Protein AF-A0A0R1WKS6-F1 (afdb_monomer)

Structure (mmCIF, N/CA/C/O backbone):
data_AF-A0A0R1WKS6-F1
#
_entry.id   AF-A0A0R1WKS6-F1
#
loop_
_atom_site.group_PDB
_atom_site.id
_atom_site.type_symbol
_atom_site.label_atom_id
_atom_site.label_alt_id
_atom_site.label_comp_id
_atom_site.label_asym_id
_atom_site.label_entity_id
_atom_site.label_seq_id
_atom_site.pdbx_PDB_ins_code
_atom_site.Cartn_x
_atom_site.Cartn_y
_atom_site.Cartn_z
_atom_site.occupancy
_atom_site.B_iso_or_equiv
_atom_site.auth_seq_id
_atom_site.auth_comp_id
_atom_site.auth_asym_id
_atom_site.auth_atom_id
_atom_site.pdbx_PDB_model_num
ATOM 1 N N . MET A 1 1 ? 6.696 -7.284 -13.968 1.00 60.56 1 MET A N 1
ATOM 2 C CA . MET A 1 1 ? 6.856 -8.128 -12.764 1.00 60.56 1 MET A CA 1
ATOM 3 C C . MET A 1 1 ? 7.628 -7.410 -11.665 1.00 60.56 1 MET A C 1
ATOM 5 O O . MET A 1 1 ? 6.995 -6.986 -10.710 1.00 60.56 1 MET A O 1
ATOM 9 N N . ALA A 1 2 ? 8.941 -7.177 -11.791 1.00 80.44 2 ALA A N 1
ATOM 10 C CA . ALA A 1 2 ? 9.757 -6.686 -10.668 1.00 80.44 2 ALA A CA 1
ATOM 11 C C . ALA A 1 2 ? 9.315 -5.326 -10.071 1.00 80.44 2 ALA A C 1
ATOM 13 O O . ALA A 1 2 ? 9.385 -5.131 -8.860 1.00 80.44 2 ALA A O 1
ATOM 14 N N . LEU A 1 3 ? 8.772 -4.419 -10.894 1.00 84.62 3 LEU A N 1
ATOM 15 C CA . LEU A 1 3 ? 8.274 -3.116 -10.438 1.00 84.62 3 LEU A CA 1
ATOM 16 C C . LEU A 1 3 ? 7.111 -3.226 -9.437 1.00 84.62 3 LEU A C 1
ATOM 18 O O . LEU A 1 3 ? 7.118 -2.548 -8.415 1.00 84.62 3 LEU A O 1
ATOM 22 N N . ALA A 1 4 ? 6.129 -4.092 -9.694 1.00 85.19 4 ALA A N 1
ATOM 23 C CA . ALA A 1 4 ? 4.964 -4.243 -8.821 1.00 85.19 4 ALA A CA 1
ATOM 24 C C . ALA A 1 4 ? 5.346 -4.843 -7.461 1.00 85.19 4 ALA A C 1
ATOM 26 O O . ALA A 1 4 ? 4.888 -4.371 -6.422 1.00 85.19 4 ALA A O 1
ATOM 27 N N . TYR A 1 5 ? 6.259 -5.819 -7.455 1.00 85.31 5 TYR A N 1
ATOM 28 C CA . TYR A 1 5 ? 6.840 -6.346 -6.219 1.00 85.31 5 TYR A CA 1
ATOM 29 C C . TYR A 1 5 ? 7.632 -5.282 -5.459 1.00 85.31 5 TYR A C 1
ATOM 31 O O . TYR A 1 5 ? 7.523 -5.211 -4.237 1.00 85.31 5 TYR A O 1
ATOM 39 N N . LYS A 1 6 ? 8.364 -4.410 -6.165 1.00 88.25 6 LYS A N 1
ATOM 40 C CA . LYS A 1 6 ? 9.078 -3.307 -5.519 1.00 88.25 6 LYS A CA 1
ATOM 41 C C . LYS A 1 6 ? 8.123 -2.295 -4.894 1.00 88.25 6 LYS A C 1
ATOM 43 O O . LYS A 1 6 ? 8.354 -1.856 -3.774 1.00 88.25 6 LYS A O 1
ATOM 48 N N . ILE A 1 7 ? 7.036 -1.949 -5.581 1.00 88.06 7 ILE A N 1
ATOM 49 C CA . ILE A 1 7 ? 6.007 -1.053 -5.037 1.00 88.06 7 ILE A CA 1
ATOM 50 C C . ILE A 1 7 ? 5.330 -1.691 -3.818 1.00 88.06 7 ILE A C 1
ATOM 52 O O . ILE A 1 7 ? 5.144 -1.006 -2.815 1.00 88.06 7 ILE A O 1
ATOM 56 N N . ARG A 1 8 ? 5.024 -2.995 -3.857 1.00 88.94 8 ARG A N 1
ATOM 57 C CA . ARG A 1 8 ? 4.513 -3.740 -2.695 1.00 88.94 8 ARG A CA 1
ATOM 58 C C . ARG A 1 8 ? 5.469 -3.640 -1.502 1.00 88.94 8 ARG A C 1
ATOM 60 O O . ARG A 1 8 ? 5.028 -3.275 -0.421 1.00 88.94 8 ARG A O 1
ATOM 67 N N . GLU A 1 9 ? 6.753 -3.938 -1.700 1.00 89.25 9 GLU A N 1
ATOM 68 C CA . GLU A 1 9 ? 7.783 -3.873 -0.649 1.00 89.25 9 GLU A CA 1
ATOM 69 C C . GLU A 1 9 ? 7.885 -2.465 -0.046 1.00 89.25 9 GLU A C 1
ATOM 71 O O . GLU A 1 9 ? 7.901 -2.301 1.168 1.00 89.25 9 GLU A O 1
ATOM 76 N N . LEU A 1 10 ? 7.893 -1.433 -0.894 1.00 89.88 10 LEU A N 1
ATOM 77 C CA . LEU A 1 10 ? 7.941 -0.039 -0.449 1.00 89.88 10 LEU A CA 1
ATOM 78 C C . LEU A 1 10 ? 6.663 0.393 0.280 1.00 89.88 10 LEU A C 1
ATOM 80 O O . LEU A 1 10 ? 6.717 1.317 1.087 1.00 89.88 10 LEU A O 1
ATOM 84 N N . SER A 1 11 ? 5.536 -0.263 -0.001 1.00 88.81 11 SER A N 1
ATOM 85 C CA . SER A 1 11 ? 4.254 0.014 0.650 1.00 88.81 11 SER A CA 1
ATOM 86 C C . SER A 1 11 ? 4.123 -0.632 2.020 1.00 88.81 11 SER A C 1
ATOM 88 O O . SER A 1 11 ? 3.366 -0.120 2.838 1.00 88.81 11 SER A O 1
ATOM 90 N N . ASP A 1 12 ? 4.862 -1.707 2.297 1.00 88.31 12 ASP A N 1
ATOM 91 C CA . ASP A 1 12 ? 4.716 -2.509 3.515 1.00 88.31 12 ASP A CA 1
ATOM 92 C C . ASP A 1 12 ? 4.743 -1.672 4.812 1.00 88.31 12 ASP A C 1
ATOM 94 O O . ASP A 1 12 ? 3.775 -1.754 5.567 1.00 88.31 12 ASP A O 1
ATOM 98 N N . PRO A 1 13 ? 5.694 -0.734 5.029 1.00 89.69 13 PRO A N 1
ATOM 99 C CA . PRO A 1 13 ? 5.746 0.071 6.257 1.00 89.69 13 PRO A CA 1
ATOM 100 C C . PRO A 1 13 ? 4.544 1.000 6.479 1.00 89.69 13 PRO A C 1
ATOM 102 O O . PRO A 1 13 ? 4.381 1.530 7.581 1.00 89.69 13 PRO A O 1
ATOM 105 N N . TYR A 1 14 ? 3.747 1.236 5.433 1.00 90.06 14 TYR A N 1
ATOM 106 C CA . TYR A 1 14 ? 2.575 2.109 5.435 1.00 90.06 14 TYR A CA 1
ATOM 107 C C . TYR A 1 14 ? 1.255 1.329 5.505 1.00 90.06 14 TYR A C 1
ATOM 109 O O . TYR A 1 14 ? 0.209 1.910 5.798 1.00 90.06 14 TYR A O 1
ATOM 117 N N . VAL A 1 15 ? 1.274 0.018 5.247 1.00 88.19 15 VAL A N 1
ATOM 118 C CA . VAL A 1 15 ? 0.074 -0.823 5.304 1.00 88.19 15 VAL A CA 1
ATOM 119 C C . VAL A 1 15 ? -0.255 -1.119 6.768 1.00 8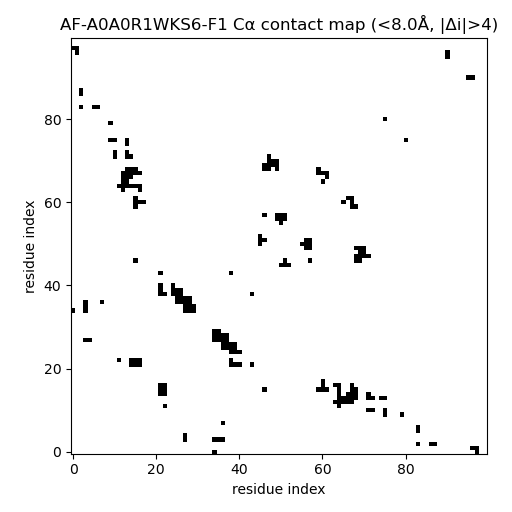8.19 15 VAL A C 1
ATOM 121 O O . VAL A 1 15 ? 0.617 -1.559 7.508 1.00 88.19 15 VAL A O 1
ATOM 124 N N . PRO A 1 16 ? -1.500 -0.950 7.228 1.00 85.31 16 PRO A N 1
ATOM 125 C CA . PRO A 1 16 ? -1.884 -1.341 8.581 1.00 85.31 16 PRO A CA 1
ATOM 126 C C . PRO A 1 16 ? -1.628 -2.825 8.887 1.00 85.31 16 PRO A C 1
ATOM 128 O O . PRO A 1 16 ? -2.135 -3.716 8.200 1.00 85.31 16 PRO A O 1
ATOM 131 N N . PHE A 1 17 ? -0.891 -3.090 9.968 1.00 73.19 17 PHE A N 1
ATOM 132 C CA . PHE A 1 17 ? -0.678 -4.433 10.508 1.00 73.19 17 PHE A CA 1
ATOM 133 C C . PHE A 1 17 ? -1.615 -4.653 11.702 1.00 73.19 17 PHE A C 1
ATOM 135 O O . PHE A 1 17 ? -1.327 -4.213 12.814 1.00 73.19 17 PHE A O 1
ATOM 142 N N . LEU A 1 18 ? -2.761 -5.296 11.464 1.00 63.81 18 LEU A N 1
ATOM 143 C CA . LEU A 1 18 ? -3.703 -5.706 12.510 1.00 63.81 18 LEU A CA 1
ATO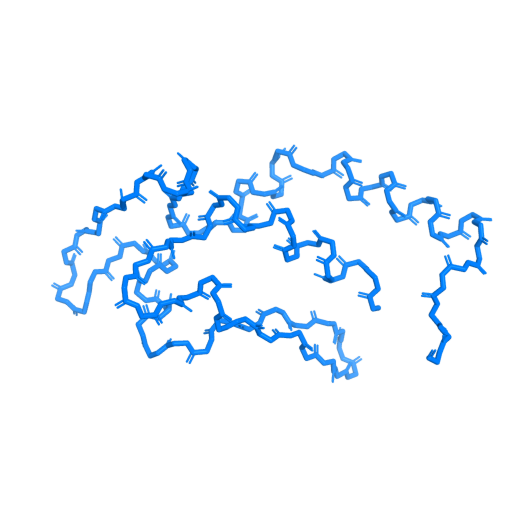M 144 C C . LEU A 1 18 ? -3.840 -7.234 12.511 1.00 63.81 18 LEU A C 1
ATOM 146 O O . LEU A 1 18 ? -3.697 -7.855 11.458 1.00 63.81 18 LEU A O 1
ATOM 150 N N . SER A 1 19 ? -4.136 -7.829 13.670 1.00 49.50 19 SER A N 1
ATOM 151 C CA . SER A 1 19 ? -4.319 -9.274 13.883 1.00 49.50 19 SER A CA 1
ATOM 152 C C . SER A 1 19 ? -5.396 -9.866 12.952 1.00 49.50 19 SER A C 1
ATOM 154 O O . SER A 1 19 ? -6.583 -9.861 13.266 1.00 49.50 19 SER A O 1
ATOM 156 N N . GLY A 1 20 ? -4.953 -10.340 11.779 1.00 55.91 20 GLY A N 1
ATOM 157 C CA . GLY A 1 20 ? -5.770 -10.676 10.597 1.00 55.91 20 GLY A CA 1
ATOM 158 C C . GLY A 1 20 ? -5.106 -10.326 9.247 1.00 55.91 20 GLY A C 1
ATOM 159 O O . GLY A 1 20 ? -5.635 -10.656 8.198 1.00 55.91 20 GLY A O 1
ATOM 160 N N . ASN A 1 21 ? -3.940 -9.670 9.287 1.00 65.38 21 ASN A N 1
ATOM 161 C CA . ASN A 1 21 ? -2.897 -9.503 8.267 1.00 65.38 21 ASN A CA 1
ATOM 162 C C . ASN A 1 21 ? -3.293 -9.036 6.860 1.00 65.38 21 ASN A C 1
ATOM 164 O O . ASN A 1 21 ? -3.049 -9.705 5.861 1.00 65.38 21 ASN A O 1
ATOM 168 N N . LEU A 1 22 ? -3.689 -7.763 6.775 1.00 74.00 22 LEU A N 1
ATOM 169 C CA . LEU A 1 22 ? -3.767 -7.023 5.510 1.00 74.00 22 LEU A CA 1
ATOM 170 C C . LEU A 1 22 ? -2.414 -6.966 4.772 1.00 74.00 22 LEU A C 1
ATOM 172 O O . LEU A 1 22 ? -2.371 -7.168 3.566 1.00 74.00 22 LEU A O 1
ATOM 176 N N . ALA A 1 23 ? -1.312 -6.736 5.495 1.00 71.62 23 ALA A N 1
ATOM 177 C CA . ALA A 1 23 ? 0.043 -6.744 4.931 1.00 71.62 23 ALA A CA 1
ATOM 178 C C . ALA A 1 23 ? 0.533 -8.156 4.547 1.00 71.62 23 ALA A C 1
ATOM 180 O O . ALA A 1 23 ? 1.337 -8.324 3.631 1.00 71.62 23 ALA A O 1
ATOM 181 N N . GLY A 1 24 ? 0.020 -9.187 5.228 1.00 70.31 24 GLY A N 1
ATOM 182 C CA . GLY A 1 24 ? 0.356 -10.587 4.956 1.00 70.31 24 GLY A CA 1
ATOM 183 C C . GLY A 1 24 ? -0.470 -11.216 3.830 1.00 70.31 24 GLY A C 1
ATOM 184 O O . GLY A 1 24 ? 0.010 -12.136 3.174 1.00 70.31 24 GLY A O 1
ATOM 185 N N . HIS A 1 25 ? -1.680 -10.714 3.569 1.00 77.06 25 HIS A N 1
ATOM 186 C CA . HIS A 1 25 ? -2.602 -11.211 2.542 1.00 77.06 25 HIS A CA 1
ATOM 187 C C . HIS A 1 25 ? -2.653 -10.269 1.334 1.00 77.06 25 HIS A C 1
ATOM 189 O O . HIS A 1 25 ? -3.702 -9.747 0.944 1.00 77.06 25 HIS A O 1
ATOM 195 N N . VAL A 1 26 ? -1.472 -10.060 0.749 1.00 83.19 26 VAL A N 1
ATOM 196 C CA . VAL A 1 26 ? -1.284 -9.262 -0.464 1.00 83.19 26 VAL A CA 1
ATOM 197 C C . VAL A 1 26 ? -0.925 -10.176 -1.623 1.00 83.19 26 VAL A C 1
ATOM 199 O O . VAL A 1 26 ? 0.057 -10.917 -1.548 1.00 83.19 26 VAL A O 1
ATOM 202 N N . SER A 1 27 ? -1.675 -10.083 -2.716 1.00 85.38 27 SER A N 1
ATOM 203 C CA . SER A 1 27 ? -1.338 -10.737 -3.979 1.00 85.38 27 SER A CA 1
ATOM 204 C C . SER A 1 27 ? -0.974 -9.702 -5.037 1.00 85.38 27 SER A C 1
ATOM 206 O O . SER A 1 27 ? -1.476 -8.578 -5.032 1.00 85.38 27 SER A O 1
ATOM 208 N N . VAL A 1 28 ? -0.078 -10.076 -5.948 1.00 86.06 28 VAL A N 1
ATOM 209 C CA . VAL A 1 28 ? 0.224 -9.282 -7.142 1.00 86.06 28 VAL A CA 1
ATOM 210 C C . VAL A 1 28 ? -0.311 -10.051 -8.342 1.00 86.06 28 VAL A C 1
ATOM 212 O O . VAL A 1 28 ? 0.241 -11.091 -8.701 1.00 86.06 28 VAL A O 1
ATOM 215 N N . ASN A 1 29 ? -1.393 -9.552 -8.932 1.00 86.56 29 ASN A N 1
ATOM 216 C CA . ASN A 1 29 ? -2.021 -10.146 -10.109 1.00 86.56 29 ASN A CA 1
ATOM 217 C C . ASN A 1 29 ? -1.597 -9.392 -11.368 1.00 86.56 29 ASN A C 1
ATOM 219 O O . ASN A 1 29 ? -1.219 -8.225 -11.299 1.00 86.56 29 ASN A O 1
ATOM 223 N N . HIS A 1 30 ? -1.675 -10.056 -12.516 1.00 83.06 30 HIS A N 1
ATOM 224 C CA . HIS A 1 30 ? -1.319 -9.470 -13.801 1.00 83.06 30 HIS A CA 1
ATOM 225 C C . HIS A 1 30 ? -2.426 -9.735 -14.810 1.00 83.06 30 HIS A C 1
ATOM 227 O O . HIS A 1 30 ? -2.945 -10.849 -14.872 1.00 83.06 30 HIS A O 1
ATOM 233 N N . ASP A 1 31 ? -2.759 -8.714 -15.584 1.00 85.06 31 ASP A N 1
ATOM 234 C CA . ASP A 1 31 ? -3.662 -8.798 -16.724 1.00 85.06 31 ASP A CA 1
ATOM 235 C C . ASP A 1 31 ? -3.129 -7.936 -17.881 1.00 85.06 31 ASP A C 1
ATOM 237 O O . ASP A 1 31 ? -2.029 -7.380 -17.806 1.00 85.06 31 ASP A O 1
ATOM 241 N N . ASP A 1 32 ? -3.918 -7.817 -18.947 1.00 81.62 32 ASP A N 1
ATOM 242 C CA . ASP A 1 32 ? -3.565 -7.057 -20.152 1.00 81.62 32 ASP A CA 1
ATOM 243 C C . ASP A 1 32 ? -3.383 -5.548 -19.895 1.00 81.62 32 ASP A C 1
ATOM 245 O O . ASP A 1 32 ? -2.815 -4.837 -20.724 1.00 81.62 32 ASP A O 1
ATOM 249 N N . THR A 1 33 ? -3.849 -5.040 -18.749 1.00 80.44 33 THR A N 1
ATOM 250 C CA . THR A 1 33 ? -3.742 -3.625 -18.361 1.00 80.44 33 THR A CA 1
ATOM 251 C C . THR A 1 33 ? -2.540 -3.343 -17.462 1.00 80.44 33 THR A C 1
ATOM 253 O O . THR A 1 33 ? -2.107 -2.193 -17.357 1.00 80.44 33 THR A O 1
ATOM 256 N N . GLY A 1 34 ? -1.962 -4.375 -16.840 1.00 80.81 34 GLY A N 1
ATOM 257 C CA . GLY A 1 34 ? -0.757 -4.253 -16.033 1.00 80.81 34 GLY A CA 1
ATOM 258 C C . GLY A 1 34 ? -0.739 -5.144 -14.796 1.00 80.81 34 GLY A C 1
ATOM 259 O O . GLY A 1 34 ? -1.326 -6.222 -14.748 1.00 80.81 34 GLY A O 1
ATOM 260 N N . ALA A 1 35 ? 0.016 -4.698 -13.791 1.00 85.62 35 ALA A N 1
ATOM 261 C CA . ALA A 1 35 ? 0.161 -5.385 -12.515 1.00 85.62 35 ALA A CA 1
ATOM 262 C C . ALA A 1 35 ? -0.698 -4.714 -11.438 1.00 85.62 35 ALA A C 1
ATOM 264 O O . ALA A 1 35 ? -0.637 -3.497 -11.260 1.00 85.62 35 ALA A O 1
ATOM 265 N N . HIS A 1 36 ? -1.421 -5.519 -10.668 1.00 84.94 36 HIS A N 1
ATOM 266 C CA . HIS A 1 36 ? -2.357 -5.081 -9.638 1.00 84.94 36 HIS A CA 1
ATOM 267 C C . HIS A 1 36 ? -1.919 -5.609 -8.276 1.00 84.94 36 HIS A C 1
ATOM 269 O O . HIS A 1 36 ? -1.781 -6.817 -8.096 1.00 84.94 36 HIS A O 1
ATOM 275 N N . ILE A 1 37 ? -1.717 -4.713 -7.308 1.00 87.62 37 ILE A N 1
ATOM 276 C CA . ILE A 1 37 ? -1.456 -5.076 -5.909 1.00 87.62 37 ILE A CA 1
ATOM 277 C C . ILE A 1 37 ? -2.805 -5.148 -5.195 1.00 87.62 37 ILE A C 1
ATOM 279 O O . ILE A 1 37 ? -3.485 -4.134 -5.043 1.00 87.62 37 ILE A O 1
ATOM 283 N N . ILE A 1 38 ? -3.197 -6.345 -4.771 1.00 87.06 38 ILE A N 1
ATOM 284 C CA . ILE A 1 38 ? -4.516 -6.618 -4.204 1.00 87.06 38 ILE A CA 1
ATOM 285 C C . ILE A 1 38 ? -4.372 -6.923 -2.719 1.00 87.06 38 ILE A C 1
ATOM 287 O O . ILE A 1 38 ? -3.655 -7.841 -2.325 1.00 87.06 38 ILE A O 1
ATOM 291 N N . TYR A 1 39 ? -5.112 -6.173 -1.909 1.00 86.50 39 TYR A N 1
ATOM 292 C CA . TYR A 1 39 ? -5.269 -6.402 -0.478 1.00 86.50 39 TYR A CA 1
ATOM 293 C C . TYR A 1 39 ? -6.618 -7.093 -0.249 1.00 86.50 39 TYR A C 1
ATOM 295 O O . TYR A 1 39 ? -7.662 -6.442 -0.268 1.00 86.50 39 TYR A O 1
ATOM 303 N N . GLY A 1 40 ? -6.602 -8.422 -0.108 1.00 81.75 40 GLY A N 1
ATOM 304 C CA . GLY A 1 40 ? -7.800 -9.272 -0.235 1.0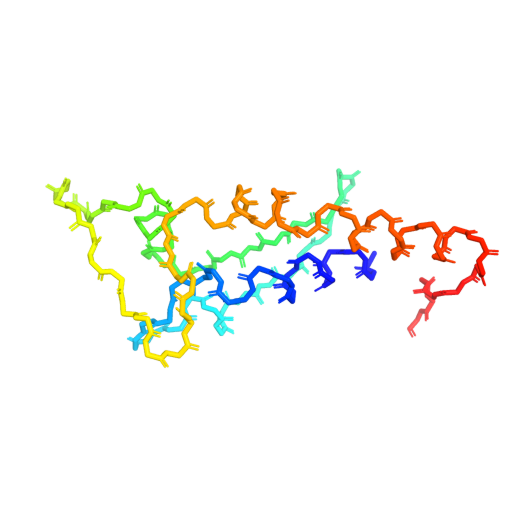0 81.75 40 GLY A CA 1
ATOM 305 C C . GLY A 1 40 ? -8.731 -9.315 0.980 1.00 81.75 40 GLY A C 1
ATOM 306 O O . GLY A 1 40 ? -9.798 -9.927 0.923 1.00 81.75 40 GLY A O 1
ATOM 307 N N . GLU A 1 41 ? -8.352 -8.680 2.086 1.00 84.81 41 GLU A N 1
ATOM 308 C CA . GLU A 1 41 ? -9.140 -8.722 3.314 1.00 84.81 41 GLU A CA 1
ATOM 309 C C . GLU A 1 41 ? -10.470 -7.980 3.182 1.00 84.81 41 GLU A C 1
ATOM 311 O O . GLU A 1 41 ? -10.541 -6.865 2.664 1.00 84.81 41 GLU A O 1
ATOM 316 N N . LYS A 1 42 ? -11.539 -8.551 3.756 1.00 82.06 42 LYS A N 1
ATOM 317 C CA . LYS A 1 42 ? -12.898 -7.963 3.724 1.00 82.06 42 LYS A CA 1
ATOM 318 C C . LYS A 1 42 ? -12.937 -6.538 4.284 1.00 82.06 42 LYS A C 1
ATOM 320 O O . LYS A 1 42 ? -13.752 -5.713 3.872 1.00 82.06 42 LYS A O 1
ATOM 325 N N . TYR A 1 43 ? -12.052 -6.248 5.234 1.00 82.75 43 TYR A N 1
ATOM 326 C CA . TYR A 1 43 ? -11.919 -4.941 5.865 1.00 82.75 43 TYR A CA 1
ATOM 327 C C . TYR A 1 43 ? -10.866 -4.038 5.201 1.00 82.75 43 TYR A C 1
ATOM 329 O O . TYR A 1 43 ? -10.693 -2.902 5.636 1.00 82.75 43 TYR A O 1
ATOM 337 N N . GLY A 1 44 ? -10.172 -4.499 4.156 1.00 84.81 44 GLY A N 1
ATOM 338 C CA . GLY A 1 44 ? -9.081 -3.764 3.513 1.00 84.81 44 GLY A CA 1
ATOM 339 C C . GLY A 1 44 ? -9.508 -2.399 2.978 1.00 84.81 44 GLY A C 1
ATOM 340 O O . GLY A 1 44 ? -8.792 -1.423 3.165 1.00 84.81 44 GLY A O 1
ATOM 341 N N . HIS A 1 45 ? -10.717 -2.290 2.419 1.00 87.25 45 HIS A N 1
ATOM 342 C CA . HIS A 1 45 ? -11.241 -1.002 1.952 1.00 87.25 45 HIS A CA 1
ATOM 343 C C . HIS A 1 45 ? -11.493 0.003 3.093 1.00 87.25 45 HIS A C 1
ATOM 345 O O . HIS A 1 45 ? -11.232 1.191 2.930 1.00 87.25 45 HIS A O 1
ATOM 351 N N . TYR A 1 46 ? -11.950 -0.459 4.264 1.00 89.31 46 TYR A N 1
ATOM 352 C CA . TYR A 1 46 ? -12.126 0.387 5.450 1.00 89.31 46 TYR A CA 1
ATOM 353 C C . TYR A 1 46 ? -10.776 0.895 5.960 1.00 89.31 46 TYR A C 1
ATOM 355 O O . TYR A 1 46 ? -10.640 2.075 6.271 1.00 89.31 46 TYR A O 1
ATOM 363 N N . GLN A 1 47 ? -9.764 0.022 5.975 1.00 88.94 47 GLN A N 1
ATOM 364 C CA . GLN A 1 47 ? -8.391 0.384 6.331 1.00 88.94 47 GLN A CA 1
ATOM 365 C C . GLN A 1 47 ? -7.781 1.361 5.322 1.00 88.94 47 GLN A C 1
ATOM 367 O O 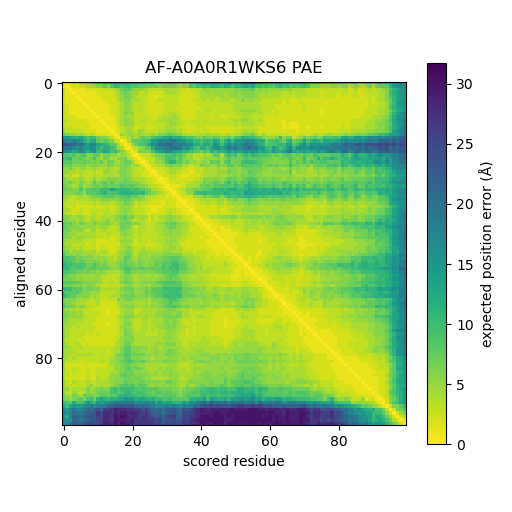. GLN A 1 47 ? -7.100 2.297 5.712 1.00 88.94 47 GLN A O 1
ATOM 372 N N . TYR A 1 48 ? -8.042 1.188 4.025 1.00 90.00 48 TYR A N 1
ATOM 373 C CA . TYR A 1 48 ? -7.556 2.119 3.007 1.00 90.00 48 TYR A CA 1
ATOM 374 C C . TYR A 1 48 ? -8.194 3.504 3.163 1.00 90.00 48 TYR A C 1
ATOM 376 O O . TYR A 1 48 ? -7.495 4.512 3.139 1.00 90.00 48 TYR A O 1
ATOM 384 N N . ASN A 1 49 ? -9.506 3.561 3.399 1.00 90.50 49 ASN A N 1
ATOM 385 C CA . ASN A 1 49 ? -10.226 4.824 3.561 1.00 90.50 49 ASN A CA 1
ATOM 386 C C . ASN A 1 49 ? -10.014 5.478 4.937 1.00 90.50 49 ASN A C 1
ATOM 388 O O . ASN A 1 49 ? -10.239 6.675 5.086 1.00 90.50 49 ASN A O 1
ATOM 392 N N . GLY A 1 50 ? -9.604 4.710 5.947 1.00 90.00 50 GLY A N 1
ATOM 393 C CA . GLY A 1 50 ? -9.428 5.168 7.326 1.00 90.00 50 GLY A CA 1
ATOM 394 C C . GLY A 1 50 ? -10.688 5.355 8.141 1.00 90.00 50 GLY A C 1
ATOM 395 O O . GLY A 1 50 ? -10.650 6.009 9.181 1.00 90.00 50 GLY A O 1
ATOM 396 N N . PHE A 1 51 ? -11.773 4.712 7.725 1.00 91.12 51 PHE A N 1
ATOM 397 C CA . PHE A 1 51 ? -13.035 4.715 8.446 1.00 91.12 51 PHE A CA 1
ATOM 398 C C . PHE A 1 51 ? -13.536 3.288 8.614 1.00 91.12 51 PHE A C 1
ATOM 400 O O . PHE A 1 51 ? -13.554 2.504 7.668 1.00 91.12 51 PHE A O 1
ATOM 407 N N . SER A 1 52 ? -13.967 2.953 9.827 1.00 87.56 52 SER A N 1
ATOM 408 C CA . SER A 1 52 ? -14.665 1.703 10.123 1.00 87.56 52 SER A CA 1
ATOM 409 C C . SER A 1 52 ? -15.977 1.606 9.339 1.00 87.56 52 SER A C 1
ATOM 411 O O . SER A 1 52 ? -16.495 2.600 8.829 1.00 87.56 52 SER A O 1
ATOM 413 N N . LYS A 1 53 ? -16.593 0.420 9.334 1.00 85.62 53 LYS A N 1
ATOM 414 C CA . LYS A 1 53 ? -17.924 0.205 8.742 1.00 85.62 53 LYS A CA 1
ATOM 415 C C . LYS A 1 53 ? -18.996 1.185 9.244 1.00 85.62 53 LYS A C 1
ATOM 417 O O . LYS A 1 53 ? -19.928 1.488 8.509 1.00 85.62 53 LYS A O 1
ATOM 422 N N . ASN A 1 54 ? -18.849 1.687 10.468 1.00 89.50 54 ASN A N 1
ATOM 423 C CA . ASN A 1 54 ? -19.794 2.614 11.090 1.00 89.50 54 ASN A CA 1
ATOM 424 C C . ASN A 1 54 ? -19.438 4.092 10.841 1.00 89.50 54 ASN A C 1
ATOM 426 O O . ASN A 1 54 ? -20.054 4.967 11.436 1.00 89.50 54 ASN A O 1
ATOM 430 N N . GLY A 1 55 ? -18.427 4.382 10.015 1.00 88.94 55 GLY A N 1
ATOM 431 C CA . GLY A 1 55 ? -17.979 5.745 9.713 1.00 88.94 55 GLY A CA 1
ATOM 432 C C . GLY A 1 55 ? -17.050 6.363 10.762 1.00 88.94 55 GLY A C 1
ATOM 433 O O . GLY A 1 55 ? -16.609 7.493 10.588 1.00 88.94 55 GLY A O 1
ATOM 434 N N . ASN A 1 56 ? -16.708 5.638 11.831 1.00 90.62 56 ASN A N 1
ATOM 435 C CA . ASN A 1 56 ? -15.754 6.135 12.826 1.00 90.62 56 ASN A CA 1
ATOM 436 C C . ASN A 1 56 ? -14.318 6.064 12.286 1.00 90.62 56 ASN A C 1
ATOM 438 O O . ASN A 1 56 ? -13.980 5.026 11.701 1.00 90.62 56 ASN A O 1
ATOM 442 N N . PRO A 1 57 ? -13.473 7.086 12.517 1.00 90.62 57 PRO A N 1
ATOM 443 C CA . PRO A 1 57 ? -12.060 7.054 12.156 1.00 90.62 57 PRO A CA 1
ATOM 444 C C . PRO A 1 57 ? -11.338 5.844 12.755 1.00 90.62 57 PRO A C 1
ATOM 446 O O . PRO A 1 57 ? -11.580 5.465 13.902 1.00 90.62 57 PRO A O 1
ATOM 449 N N . LEU A 1 58 ? -10.449 5.237 11.974 1.00 88.00 58 LEU A N 1
ATOM 450 C CA . LEU A 1 58 ? -9.601 4.143 12.435 1.00 88.00 58 LEU A CA 1
ATOM 451 C C . LEU A 1 58 ? -8.329 4.688 13.082 1.00 88.00 58 LEU A C 1
ATOM 453 O O . LEU A 1 58 ? -7.697 5.611 12.571 1.00 88.00 58 LEU A O 1
ATOM 457 N N . HIS A 1 59 ? -7.940 4.085 14.204 1.00 86.06 59 HIS A N 1
ATOM 458 C CA . HIS A 1 59 ? -6.653 4.332 14.842 1.00 86.06 59 HIS A CA 1
ATOM 459 C C . HIS A 1 59 ? -5.704 3.192 14.485 1.00 86.06 59 HIS A C 1
ATOM 461 O O . HIS A 1 59 ? -5.968 2.031 14.802 1.00 86.06 59 HIS A O 1
ATOM 467 N N . TYR A 1 60 ? -4.607 3.529 13.816 1.00 85.31 60 TYR A N 1
ATOM 468 C CA . TYR A 1 60 ? -3.629 2.557 13.348 1.00 85.31 60 TYR A CA 1
ATOM 469 C C . TYR A 1 60 ? -2.574 2.295 14.408 1.00 85.31 60 TYR A C 1
ATOM 471 O O . TYR A 1 60 ? -1.989 3.219 14.972 1.00 85.31 60 TYR A O 1
ATOM 479 N N . THR A 1 61 ? -2.298 1.021 14.655 1.00 81.69 61 THR A N 1
ATOM 480 C CA . THR A 1 61 ? -1.160 0.610 15.470 1.00 81.69 61 THR A CA 1
ATOM 481 C C . THR A 1 61 ? 0.124 0.755 14.667 1.00 81.69 61 THR A C 1
ATOM 483 O O . THR A 1 61 ? 0.260 0.170 13.593 1.00 81.69 61 THR A O 1
ATOM 486 N N . THR A 1 62 ? 1.089 1.483 15.217 1.00 83.81 62 THR A N 1
ATOM 487 C CA . THR A 1 62 ? 2.381 1.770 14.576 1.00 83.81 62 THR A CA 1
ATOM 488 C C . THR A 1 62 ? 3.527 0.907 15.110 1.00 83.81 62 THR A C 1
ATOM 490 O O . THR A 1 62 ? 4.685 1.129 14.774 1.00 83.81 62 THR A O 1
ATOM 493 N N . THR A 1 63 ? 3.220 -0.104 15.932 1.00 83.75 63 THR A N 1
ATOM 494 C CA . THR A 1 63 ? 4.211 -0.970 16.593 1.00 83.75 63 THR A CA 1
ATOM 495 C C . THR A 1 63 ? 5.085 -1.746 15.608 1.00 83.75 63 THR A C 1
ATOM 497 O O . THR A 1 63 ? 6.283 -1.875 15.832 1.00 83.75 63 THR A O 1
ATOM 500 N N . HIS A 1 64 ? 4.496 -2.259 14.525 1.00 82.06 64 HIS A N 1
ATOM 501 C CA . HIS A 1 64 ? 5.223 -3.004 13.491 1.00 82.06 64 HIS A CA 1
ATOM 502 C C . HIS A 1 64 ? 5.488 -2.142 12.260 1.00 82.06 64 HIS A C 1
ATOM 504 O O . HIS A 1 64 ? 6.596 -2.141 11.733 1.00 82.06 64 HIS A O 1
ATOM 510 N N . HIS A 1 65 ? 4.480 -1.387 11.826 1.00 86.38 65 HIS A N 1
ATOM 511 C CA . HIS A 1 65 ? 4.529 -0.529 10.649 1.00 86.38 65 HIS A CA 1
ATOM 512 C C . HIS A 1 65 ? 4.417 0.931 11.111 1.00 86.38 65 HIS A C 1
ATOM 514 O O . HIS A 1 65 ? 3.308 1.430 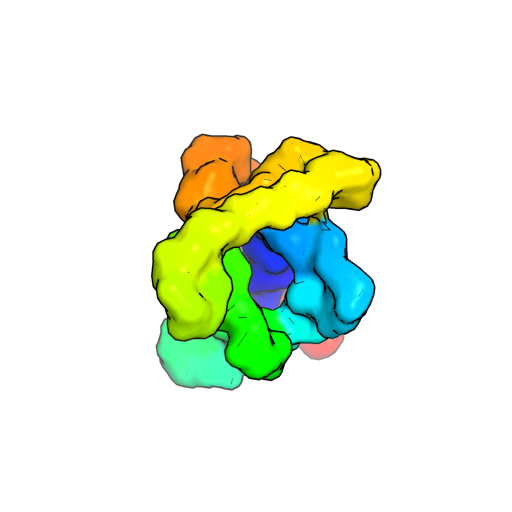11.314 1.00 86.38 65 HIS A O 1
ATOM 520 N N . PRO A 1 66 ? 5.548 1.624 11.349 1.00 86.19 66 PRO A N 1
ATOM 521 C CA . PRO A 1 66 ? 5.547 2.939 11.991 1.00 86.19 66 PRO A CA 1
ATOM 522 C C . PRO A 1 66 ? 4.882 4.033 11.150 1.00 86.19 66 PRO A C 1
ATOM 524 O O . PRO A 1 66 ? 4.520 5.077 11.686 1.00 86.19 66 PRO A O 1
ATOM 527 N N . LEU A 1 67 ? 4.707 3.794 9.847 1.00 89.56 67 LEU A N 1
ATOM 528 C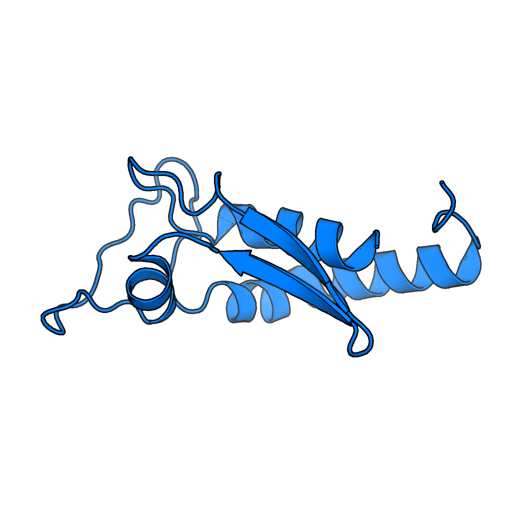 CA . LEU A 1 67 ? 4.079 4.717 8.904 1.00 89.56 67 LEU A CA 1
ATOM 529 C C . LEU A 1 67 ? 2.654 4.279 8.529 1.00 89.56 67 LEU A C 1
ATOM 531 O O . LEU A 1 67 ? 2.092 4.800 7.566 1.00 89.56 6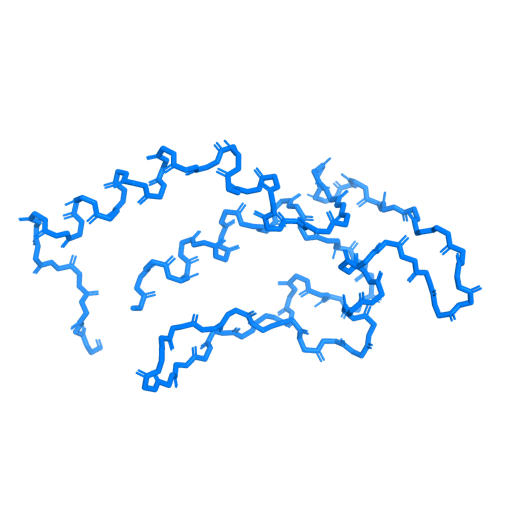7 LEU A O 1
ATOM 535 N N . ALA A 1 68 ? 2.079 3.321 9.268 1.00 89.19 68 ALA A N 1
ATOM 536 C CA . ALA A 1 68 ? 0.754 2.783 9.003 1.00 89.19 68 ALA A CA 1
ATOM 537 C C . ALA A 1 68 ? -0.319 3.878 8.999 1.00 89.19 68 ALA A C 1
ATOM 539 O O . ALA A 1 68 ? -0.462 4.637 9.960 1.00 89.19 68 ALA A O 1
ATOM 540 N N . GLY A 1 69 ? -1.108 3.924 7.929 1.00 89.12 69 GLY A N 1
ATOM 541 C CA . GLY A 1 69 ? -2.161 4.920 7.777 1.00 89.12 69 GLY A CA 1
ATOM 542 C C . GLY A 1 69 ? -3.094 4.638 6.601 1.00 89.12 69 GLY A C 1
ATOM 543 O O . GLY A 1 69 ? -2.881 3.678 5.857 1.00 89.12 69 GLY A O 1
ATOM 544 N N . PRO A 1 70 ? -4.134 5.471 6.418 1.00 91.25 70 PRO A N 1
ATOM 545 C CA . PRO A 1 70 ? -5.029 5.360 5.275 1.00 91.25 70 PRO A CA 1
ATOM 546 C C . PRO A 1 70 ? -4.306 5.774 3.992 1.00 91.25 70 PRO A C 1
ATOM 548 O O . PRO A 1 70 ? -3.304 6.489 4.032 1.00 91.25 70 PRO A O 1
ATOM 551 N N . ASN A 1 71 ? -4.857 5.382 2.843 1.00 92.06 71 ASN A N 1
ATOM 552 C CA . ASN A 1 71 ? -4.358 5.743 1.517 1.00 92.06 71 ASN A CA 1
ATOM 553 C C . ASN A 1 71 ? -2.848 5.515 1.362 1.00 92.06 71 ASN A C 1
ATOM 555 O O . ASN A 1 71 ? -2.164 6.328 0.747 1.00 92.06 71 ASN A O 1
ATOM 559 N N . TRP A 1 72 ? -2.320 4.423 1.923 1.00 89.25 72 TRP A N 1
ATOM 560 C CA . TRP A 1 72 ? -0.880 4.175 2.079 1.00 89.25 72 TRP A CA 1
ATOM 561 C C . TRP A 1 72 ? -0.066 4.217 0.776 1.00 89.25 72 TRP A C 1
ATOM 563 O O . TRP A 1 72 ? 1.144 4.406 0.815 1.00 89.25 72 TRP A O 1
ATOM 573 N N . ILE A 1 73 ? -0.708 4.115 -0.387 1.00 88.75 73 ILE A N 1
ATOM 574 C CA . ILE A 1 73 ? -0.059 4.286 -1.692 1.00 88.75 73 ILE A CA 1
ATOM 575 C C . ILE A 1 73 ? 0.375 5.741 -1.945 1.00 88.75 73 ILE A C 1
ATOM 577 O O . ILE A 1 73 ? 1.408 5.972 -2.571 1.00 88.75 73 ILE A O 1
ATOM 581 N N . GLU A 1 74 ? -0.363 6.733 -1.453 1.00 90.31 74 GLU A N 1
ATOM 582 C CA . GLU A 1 74 ? -0.022 8.148 -1.633 1.00 90.31 74 GLU A CA 1
ATOM 583 C C . GLU A 1 74 ? 1.280 8.565 -0.924 1.00 90.31 74 GLU A C 1
ATOM 585 O O . GLU A 1 74 ? 2.154 9.138 -1.585 1.00 90.31 74 GLU A O 1
ATOM 590 N N . PRO A 1 75 ? 1.509 8.251 0.368 1.00 90.00 75 PRO A N 1
ATOM 591 C CA . PRO A 1 75 ? 2.795 8.537 0.990 1.00 90.00 75 PRO A CA 1
ATOM 592 C C . PRO A 1 75 ? 3.934 7.716 0.369 1.00 90.00 75 PRO A C 1
ATOM 594 O O . PRO A 1 75 ? 5.033 8.242 0.235 1.00 90.00 75 PRO A O 1
ATOM 597 N N . VAL A 1 76 ? 3.686 6.496 -0.125 1.00 90.00 76 VAL A N 1
ATOM 598 C CA . VAL A 1 76 ? 4.693 5.727 -0.886 1.00 90.00 76 VAL A CA 1
ATOM 599 C C . VAL A 1 76 ? 5.095 6.455 -2.163 1.00 90.00 76 VAL A C 1
ATOM 601 O O . VAL A 1 76 ? 6.286 6.575 -2.450 1.00 90.00 76 VAL A O 1
ATOM 604 N N . LYS A 1 77 ? 4.132 6.986 -2.928 1.00 88.62 77 LYS A N 1
ATOM 605 C CA . LYS A 1 77 ? 4.434 7.806 -4.109 1.00 88.62 77 LYS A CA 1
ATOM 606 C C . LYS A 1 77 ? 5.272 9.019 -3.722 1.00 88.62 77 LYS A C 1
ATOM 608 O O . LYS A 1 77 ? 6.259 9.293 -4.389 1.00 88.62 77 LYS A O 1
ATOM 613 N N . ARG A 1 78 ? 4.923 9.720 -2.644 1.00 89.12 78 ARG A N 1
ATOM 614 C CA . ARG A 1 78 ? 5.678 10.890 -2.174 1.00 89.12 78 ARG A CA 1
ATOM 615 C C . ARG A 1 78 ? 7.111 10.531 -1.763 1.00 89.12 78 ARG A C 1
ATOM 617 O O . ARG A 1 78 ? 8.051 11.200 -2.182 1.00 89.12 78 ARG A O 1
ATOM 624 N N . ASP A 1 79 ? 7.278 9.474 -0.973 1.00 90.62 79 ASP A N 1
ATOM 625 C CA . ASP A 1 79 ? 8.532 9.182 -0.267 1.00 90.62 79 ASP A CA 1
ATOM 626 C C . ASP A 1 79 ? 9.476 8.280 -1.082 1.00 90.62 79 ASP A C 1
ATOM 628 O O . ASP A 1 79 ? 10.696 8.306 -0.896 1.00 90.62 79 ASP A O 1
ATOM 632 N N . ALA A 1 80 ? 8.935 7.480 -2.006 1.00 90.50 80 ALA A N 1
ATOM 633 C CA . ALA A 1 80 ? 9.684 6.455 -2.727 1.00 90.50 80 ALA A CA 1
ATOM 634 C C . ALA A 1 80 ? 9.772 6.663 -4.248 1.00 90.50 80 ALA A C 1
ATOM 636 O O . ALA A 1 80 ? 10.417 5.846 -4.909 1.00 90.50 80 ALA A O 1
ATOM 637 N N . MET A 1 81 ? 9.223 7.746 -4.824 1.00 88.88 81 MET A N 1
ATOM 638 C CA . MET A 1 81 ? 9.258 7.960 -6.285 1.00 88.88 81 MET A CA 1
ATOM 639 C C . MET A 1 81 ? 10.674 7.921 -6.866 1.00 88.88 81 MET A C 1
ATOM 641 O O . MET A 1 81 ? 10.900 7.332 -7.923 1.00 88.88 81 MET A O 1
ATOM 645 N N . ASN A 1 82 ? 11.649 8.492 -6.154 1.00 90.75 82 ASN A N 1
ATOM 646 C CA . ASN A 1 82 ? 13.048 8.467 -6.580 1.00 90.75 82 ASN A CA 1
ATOM 647 C C . ASN A 1 82 ? 13.585 7.030 -6.654 1.00 90.75 82 ASN A C 1
ATOM 649 O O . ASN A 1 82 ? 14.232 6.664 -7.630 1.00 90.75 82 ASN A O 1
ATOM 653 N N . LYS A 1 83 ? 13.253 6.187 -5.666 1.00 88.75 83 LYS A N 1
ATOM 654 C CA . LYS A 1 83 ? 13.660 4.773 -5.634 1.00 88.75 83 LYS A CA 1
ATOM 655 C C . LYS A 1 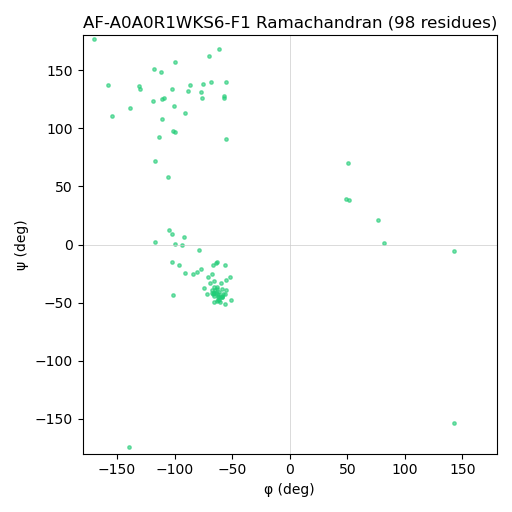83 ? 12.993 3.976 -6.753 1.00 88.75 83 LYS A C 1
ATOM 657 O O . LYS A 1 83 ? 13.661 3.187 -7.415 1.00 88.75 83 LYS A O 1
ATOM 662 N N . ILE A 1 84 ? 11.700 4.209 -6.985 1.00 87.31 84 ILE A N 1
ATOM 663 C CA . ILE A 1 84 ? 10.933 3.591 -8.075 1.00 87.31 84 ILE A CA 1
ATOM 664 C C . ILE A 1 84 ? 11.536 3.971 -9.433 1.00 87.31 84 ILE A C 1
ATOM 666 O O . ILE A 1 84 ? 11.747 3.109 -10.286 1.00 87.31 84 ILE A O 1
ATOM 670 N N . THR A 1 85 ? 11.865 5.250 -9.617 1.00 88.19 85 THR A N 1
ATOM 671 C CA . THR A 1 85 ? 12.471 5.771 -10.849 1.00 88.19 85 THR A CA 1
ATOM 672 C C . THR A 1 85 ? 13.840 5.152 -11.096 1.00 88.19 85 THR A C 1
ATOM 674 O O . THR A 1 85 ? 14.089 4.671 -12.198 1.00 88.19 85 THR A O 1
ATOM 677 N N . SER A 1 86 ? 14.716 5.119 -10.086 1.00 88.06 86 SER A N 1
ATOM 678 C CA . SER A 1 86 ? 16.030 4.484 -10.212 1.00 88.06 86 SER A CA 1
ATOM 679 C C . SER A 1 86 ? 15.897 3.003 -10.547 1.00 88.06 86 SER A C 1
ATOM 681 O O . SER A 1 86 ? 16.464 2.563 -11.535 1.00 88.06 86 SER A O 1
ATOM 683 N N . PHE A 1 87 ? 15.070 2.256 -9.811 1.00 87.00 87 PH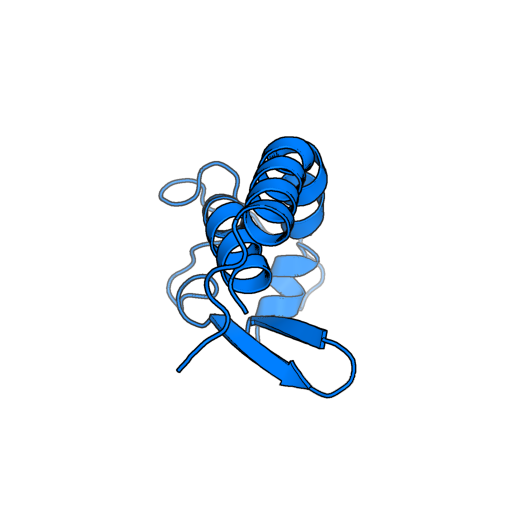E A N 1
ATOM 684 C CA . PHE A 1 87 ? 14.839 0.836 -10.083 1.00 87.00 87 PHE A CA 1
ATOM 685 C C . PHE A 1 87 ? 14.349 0.586 -11.517 1.00 87.00 87 PHE A C 1
ATOM 687 O O . PHE A 1 87 ? 14.822 -0.323 -12.194 1.00 87.00 87 PHE A O 1
ATOM 694 N N . THR A 1 88 ? 13.427 1.421 -12.000 1.00 85.12 88 THR A N 1
ATOM 695 C CA . THR A 1 88 ? 12.888 1.309 -13.360 1.00 85.12 88 THR A CA 1
ATOM 696 C C . THR A 1 88 ? 13.949 1.626 -14.414 1.00 85.12 88 THR A C 1
ATOM 698 O O . THR A 1 88 ? 14.049 0.911 -15.406 1.00 85.12 88 THR A O 1
ATOM 701 N N . LYS A 1 89 ? 14.770 2.662 -14.199 1.00 85.88 89 LYS A N 1
ATOM 702 C CA . LYS A 1 89 ? 15.881 3.006 -15.099 1.00 85.88 89 LYS A CA 1
ATOM 703 C C . LYS A 1 89 ? 16.902 1.876 -15.182 1.00 85.88 89 LYS A C 1
ATOM 705 O O . LYS A 1 89 ? 17.244 1.475 -16.286 1.00 85.88 89 LYS A O 1
ATOM 710 N N . GLU A 1 90 ? 17.319 1.330 -14.044 1.00 83.50 90 GLU A N 1
ATOM 711 C CA . GLU A 1 90 ? 18.244 0.192 -13.993 1.00 83.50 90 GLU A CA 1
ATOM 712 C C . GLU A 1 90 ? 17.674 -1.027 -14.733 1.00 83.50 90 GLU A C 1
ATOM 714 O O . GLU A 1 90 ? 18.361 -1.635 -15.549 1.00 83.50 90 GLU A O 1
ATOM 719 N N . ALA A 1 91 ? 16.389 -1.338 -14.530 1.00 80.88 91 ALA A N 1
ATOM 720 C CA . ALA A 1 91 ? 15.729 -2.449 -15.214 1.00 80.88 91 ALA A CA 1
ATOM 721 C C . ALA A 1 91 ? 15.662 -2.263 -16.743 1.00 80.88 91 ALA A C 1
ATOM 723 O O . ALA A 1 91 ? 15.797 -3.237 -17.484 1.00 80.88 91 ALA A O 1
ATOM 724 N N . ILE A 1 92 ? 15.470 -1.027 -17.221 1.00 80.81 92 ILE A N 1
ATOM 725 C CA . ILE A 1 92 ? 15.473 -0.699 -18.656 1.00 80.81 92 ILE A CA 1
ATOM 726 C C . ILE A 1 92 ? 16.893 -0.785 -19.234 1.00 80.81 92 ILE A C 1
ATOM 728 O O . ILE A 1 92 ? 17.073 -1.315 -20.327 1.00 80.81 92 ILE A O 1
ATOM 732 N N . LEU A 1 93 ? 17.893 -0.271 -18.514 1.00 79.75 93 LEU A N 1
ATOM 733 C CA . LEU A 1 93 ? 19.278 -0.173 -18.986 1.00 79.75 93 LEU A CA 1
ATOM 734 C C . LEU A 1 93 ? 20.013 -1.519 -18.986 1.00 79.75 93 LEU A C 1
ATOM 736 O O . LEU A 1 93 ? 20.790 -1.785 -19.899 1.00 79.75 93 LEU A O 1
ATOM 740 N N . HIS A 1 94 ? 19.770 -2.368 -17.985 1.00 74.81 94 HIS A N 1
ATOM 741 C CA . HIS A 1 94 ? 20.512 -3.618 -17.785 1.00 74.81 94 HIS A CA 1
ATOM 742 C C . HIS A 1 94 ? 19.790 -4.871 -18.289 1.00 74.81 94 HIS A C 1
ATOM 744 O O . HIS A 1 94 ? 20.334 -5.971 -18.187 1.00 74.81 94 HIS A O 1
ATOM 750 N N . GLY A 1 95 ? 18.586 -4.723 -18.851 1.00 65.31 95 GLY A N 1
ATOM 751 C CA . GLY A 1 95 ? 17.915 -5.781 -19.605 1.00 65.31 95 GLY A CA 1
ATOM 752 C C . GLY A 1 95 ? 17.825 -7.131 -18.885 1.00 65.31 95 GLY A C 1
ATOM 753 O O . GLY A 1 95 ? 18.003 -8.155 -19.525 1.00 65.31 95 GLY A O 1
ATOM 754 N N . THR A 1 96 ? 17.591 -7.167 -17.570 1.00 58.84 96 THR A N 1
ATOM 755 C CA . THR A 1 96 ? 17.313 -8.390 -16.784 1.00 58.84 96 THR A CA 1
ATOM 756 C C . THR A 1 96 ? 16.565 -8.001 -15.491 1.00 58.84 96 THR A C 1
ATOM 758 O O . THR A 1 96 ? 16.900 -6.997 -14.876 1.00 58.84 96 THR A O 1
ATOM 761 N N . GLY A 1 97 ? 15.516 -8.683 -15.005 1.00 45.25 97 GLY A N 1
ATOM 762 C CA . GLY A 1 97 ? 14.913 -9.954 -15.416 1.00 45.25 97 GLY A CA 1
ATOM 763 C C . GLY A 1 97 ? 13.373 -9.939 -15.387 1.00 45.25 97 GLY A C 1
ATOM 764 O O . GLY A 1 97 ? 12.734 -9.787 -14.345 1.00 45.25 97 GLY A O 1
ATOM 765 N N . LEU A 1 98 ? 12.787 -10.133 -16.568 1.00 49.94 98 LEU A N 1
ATOM 766 C CA . LEU A 1 98 ? 11.440 -10.653 -16.803 1.00 49.94 98 LEU A CA 1
ATOM 767 C C . LEU A 1 98 ? 11.630 -11.970 -17.558 1.00 49.94 98 LEU A C 1
ATOM 769 O O . LEU A 1 98 ? 11.451 -12.028 -18.767 1.00 49.94 98 LEU A O 1
ATOM 773 N N . GLY A 1 99 ? 12.110 -12.995 -16.869 1.00 45.50 99 GLY A N 1
ATOM 774 C CA . GLY A 1 99 ? 12.368 -14.290 -17.477 1.00 45.50 99 GLY A CA 1
ATOM 775 C C . GLY A 1 99 ? 12.290 -15.372 -16.420 1.00 45.50 99 GLY A C 1
ATOM 776 O O . GLY A 1 99 ? 13.170 -15.408 -15.566 1.00 45.50 99 GLY A O 1
ATOM 777 N N . SER A 1 100 ? 11.229 -16.182 -16.545 1.00 34.34 100 SER A N 1
ATOM 778 C CA . SER A 1 100 ? 11.000 -17.534 -15.993 1.00 34.34 100 SER A CA 1
ATOM 779 C C . SER A 1 100 ? 11.186 -17.751 -14.495 1.00 34.34 100 SER A C 1
ATOM 781 O O . SER A 1 100 ? 12.344 -17.755 -14.032 1.00 34.34 100 SER A O 1
#

Radius of gyration: 15.1 Å; Cα contacts (8 Å, |Δi|>4): 118; chains: 1; bounding box: 40×28×37 Å

pLDDT: mean 82.42, std 11.31, range [34.34, 92.06]

Foldseek 3Di:
DVLVVVLLVLLLLAAFDDPVCLNNQWDWDADPVGIDIDSPDPCRVCQQQQADPVRHGDDGDNPPRVNHGHVSSVVSCVPCVVVSVVVVVCCVVVVDDPDD

Nearest PDB structures (foldseek):
  6e09-assembly1_D  TM=3.728E-01  e=4.274E+00  Helicobacter pylori SS1
  8tdw-assembly1_F  TM=2.869E-01  e=4.564E+00  Homo sapiens
  4eef-assembly2_D  TM=2.561E-01  e=8.241E+00  Influenza A virus (A/Brevig Mission/1/1918(H1N1))

Sequence (100 aa):
MALAYKIRELSDPYVPFLSGNLAGHVSVNHDDTGAHIIYGEKYGHYQYNGFSKNGNPLHYTTTHHPLAGPNWIEPVKRDAMNKITSFTKEAILHGTGLGS

Secondary structure (DSSP, 8-state):
-HHHHHHHHHHGGGS---TT-TTTSEEEEEETTEEEEEE--TTHHHHHHTB-TTSPBPPPP-SS-TT--TTTHHHHHHHHHHHHHHHHHHHHHH------

InterPro domains:
  IPR021080 Minor capsid protein [PF11114] (4-83)

Mean predicted aligned error: 6.77 Å

Solvent-accessible surface area (backbone atoms only — not comparable to full-atom values): 5951 Å² total; per-residue (Å²): 113,66,64,57,56,50,51,51,61,64,29,47,45,15,37,50,65,52,104,85,34,48,66,74,43,59,48,79,48,75,58,101,88,47,74,44,83,42,57,74,45,95,59,38,65,35,50,40,72,30,26,43,98,85,66,48,75,60,85,66,56,43,88,87,14,74,60,27,44,48,50,32,66,56,60,33,52,72,76,37,44,68,59,54,51,51,54,52,50,50,42,68,74,65,72,61,78,94,73,135

Organism: NCBI:txid1423774